Protein AF-A0A968XS21-F1 (afdb_monomer)

Solvent-accessible surface area (backbone atoms only — not comparable to full-atom values): 8295 Å² total; per-residue (Å²): 69,64,52,66,68,58,57,51,20,53,49,29,20,75,72,74,43,59,60,79,58,81,66,62,80,80,43,77,64,51,62,62,52,50,54,59,50,52,78,69,52,92,75,67,31,78,86,63,48,57,59,41,46,75,68,66,74,36,95,77,74,66,80,54,68,83,64,49,57,64,44,52,77,75,37,84,87,61,82,89,82,82,56,92,73,53,77,90,85,85,82,91,75,93,77,83,65,88,84,69,68,62,94,83,41,73,67,60,58,50,51,53,52,51,48,53,55,59,71,66,53,77,79,78,82,127

Structure (mmCIF, N/CA/C/O backbone):
data_AF-A0A968XS21-F1
#
_entry.id   AF-A0A968XS21-F1
#
loop_
_atom_site.group_PDB
_atom_site.id
_atom_site.type_symbol
_atom_site.label_atom_id
_atom_site.label_alt_id
_atom_site.label_comp_id
_atom_site.label_asym_id
_atom_site.label_entity_id
_atom_site.label_seq_id
_atom_site.pdbx_PDB_ins_code
_atom_site.Cartn_x
_atom_site.Cartn_y
_atom_site.Cartn_z
_atom_site.occupancy
_atom_site.B_iso_or_equiv
_atom_site.auth_seq_id
_atom_site.auth_comp_id
_atom_site.auth_asym_id
_atom_site.auth_atom_id
_atom_site.pdbx_PDB_model_num
ATOM 1 N N . MET A 1 1 ? 4.475 -4.781 4.205 1.00 81.69 1 MET A N 1
ATOM 2 C CA . MET A 1 1 ? 4.823 -3.642 3.330 1.00 81.69 1 MET A CA 1
ATOM 3 C C . MET A 1 1 ? 5.747 -2.681 4.064 1.00 81.69 1 MET A C 1
ATOM 5 O O . MET A 1 1 ? 5.434 -2.381 5.203 1.00 81.69 1 MET A O 1
ATOM 9 N N . ASN A 1 2 ? 6.846 -2.205 3.470 1.00 88.62 2 ASN A N 1
ATOM 10 C CA . ASN A 1 2 ? 7.689 -1.137 4.052 1.00 88.62 2 ASN A CA 1
ATOM 11 C C . ASN A 1 2 ? 7.704 0.160 3.216 1.00 88.62 2 ASN A C 1
ATOM 13 O O . ASN A 1 2 ? 8.635 0.952 3.322 1.00 88.62 2 ASN A O 1
ATOM 17 N N . ASP A 1 3 ? 6.663 0.378 2.411 1.00 91.06 3 ASP A N 1
ATOM 18 C CA . ASP A 1 3 ? 6.429 1.622 1.678 1.00 91.06 3 ASP A CA 1
ATOM 19 C C . ASP A 1 3 ? 5.516 2.563 2.499 1.00 91.06 3 ASP A C 1
ATOM 21 O O . ASP A 1 3 ? 4.348 2.227 2.742 1.00 91.06 3 ASP A O 1
ATOM 25 N N . PRO A 1 4 ? 6.006 3.742 2.937 1.00 92.56 4 PRO A N 1
ATOM 26 C CA . PRO A 1 4 ? 5.207 4.694 3.703 1.00 92.56 4 PRO A CA 1
ATOM 27 C C . PRO A 1 4 ? 3.963 5.186 2.962 1.00 92.56 4 PRO A C 1
ATOM 29 O O . PRO A 1 4 ? 2.940 5.431 3.601 1.00 92.56 4 PRO A O 1
ATOM 32 N N . ARG A 1 5 ? 4.021 5.323 1.630 1.00 93.19 5 ARG A N 1
ATOM 33 C CA . ARG A 1 5 ? 2.877 5.775 0.830 1.00 93.19 5 ARG A CA 1
ATOM 34 C C . ARG A 1 5 ? 1.739 4.767 0.908 1.00 93.19 5 ARG A C 1
ATOM 36 O O . ARG A 1 5 ? 0.592 5.177 1.061 1.00 93.19 5 ARG A O 1
ATOM 43 N N . GLU A 1 6 ? 2.066 3.479 0.870 1.00 93.94 6 GLU A N 1
ATOM 44 C CA . GLU A 1 6 ? 1.091 2.395 0.985 1.00 93.94 6 GLU A CA 1
ATOM 45 C C . GLU A 1 6 ? 0.454 2.350 2.372 1.00 93.94 6 GLU A C 1
ATOM 47 O O . GLU A 1 6 ? -0.771 2.331 2.502 1.00 93.94 6 GLU A O 1
ATOM 52 N N . VAL A 1 7 ? 1.266 2.422 3.428 1.00 95.19 7 VAL A N 1
ATOM 53 C CA . VAL A 1 7 ? 0.758 2.383 4.808 1.00 95.19 7 VAL A CA 1
ATOM 54 C C . VAL A 1 7 ? -0.111 3.609 5.119 1.00 95.19 7 VAL A C 1
ATOM 56 O O . VAL A 1 7 ? -1.221 3.473 5.647 1.00 95.19 7 VAL A O 1
ATOM 59 N N . ILE A 1 8 ? 0.345 4.809 4.750 1.00 96.69 8 ILE A N 1
ATOM 60 C CA . ILE A 1 8 ? -0.412 6.054 4.943 1.00 96.69 8 ILE A CA 1
ATOM 61 C C . ILE A 1 8 ? -1.675 6.050 4.080 1.00 96.69 8 ILE A C 1
ATOM 63 O O . ILE A 1 8 ? -2.762 6.323 4.587 1.00 96.69 8 ILE A O 1
ATOM 67 N N . GLY A 1 9 ? -1.562 5.703 2.798 1.00 96.31 9 GLY A N 1
ATOM 68 C CA . GLY A 1 9 ? -2.671 5.704 1.850 1.00 96.31 9 GLY A CA 1
ATOM 69 C C . GLY A 1 9 ? -3.784 4.730 2.235 1.00 96.31 9 GLY A C 1
ATOM 70 O O . GLY A 1 9 ? -4.958 5.105 2.238 1.00 96.31 9 GLY A O 1
ATOM 71 N N . LEU A 1 10 ? -3.446 3.504 2.643 1.00 95.38 10 LEU A N 1
ATOM 72 C CA . LEU A 1 10 ? -4.429 2.539 3.147 1.00 95.38 10 LEU A CA 1
ATOM 73 C C . LEU A 1 10 ? -5.088 3.022 4.445 1.00 95.38 10 LEU A C 1
ATOM 75 O O . LEU A 1 10 ? -6.302 2.872 4.618 1.00 95.38 10 LEU A O 1
ATOM 79 N N . THR A 1 11 ? -4.323 3.666 5.328 1.00 96.44 11 THR A N 1
ATOM 80 C CA . THR A 1 11 ? -4.872 4.253 6.557 1.00 96.44 11 THR A CA 1
ATOM 81 C C . THR A 1 11 ? -5.843 5.391 6.241 1.00 96.44 11 THR A C 1
ATOM 83 O O . THR A 1 11 ? -6.950 5.402 6.784 1.00 96.44 11 THR A O 1
ATOM 86 N N . LEU A 1 12 ? -5.503 6.281 5.301 1.00 97.56 12 LEU A N 1
ATOM 87 C CA . LEU A 1 12 ? -6.39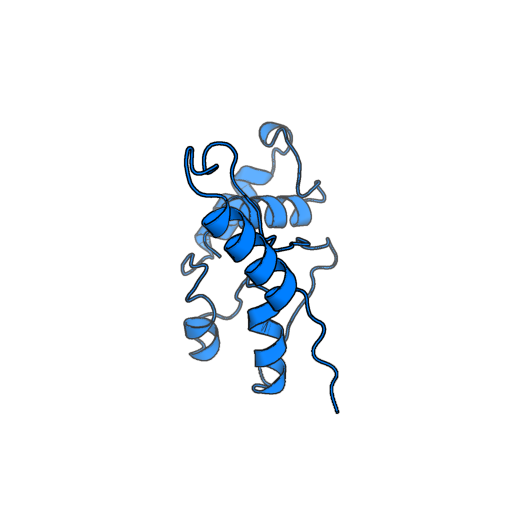2 7.334 4.794 1.00 97.56 12 LEU A CA 1
ATOM 88 C C . LEU A 1 12 ? -7.688 6.746 4.227 1.00 97.56 12 LEU A C 1
ATOM 90 O O . LEU A 1 12 ? -8.775 7.190 4.592 1.00 97.56 12 LEU A O 1
ATOM 94 N N . LYS A 1 13 ? -7.594 5.687 3.413 1.00 96.88 13 LYS A N 1
ATOM 95 C CA . LYS A 1 13 ? -8.768 4.975 2.886 1.00 96.88 13 LYS A CA 1
ATOM 96 C C . LYS A 1 13 ? -9.629 4.379 3.999 1.00 96.88 13 LYS A C 1
ATOM 98 O O . LYS A 1 13 ? -10.853 4.436 3.900 1.00 96.88 13 LYS A O 1
ATOM 103 N N . SER A 1 14 ? -9.025 3.857 5.071 1.00 95.69 14 SER A N 1
ATOM 104 C CA . SER A 1 14 ? -9.758 3.367 6.252 1.00 95.69 14 SER A CA 1
ATOM 105 C C . SER A 1 14 ? -10.516 4.472 7.001 1.00 95.69 14 SER A C 1
ATOM 107 O O . SER A 1 14 ? -11.503 4.186 7.672 1.00 95.69 14 SER A O 1
ATOM 109 N N . LEU A 1 15 ? -10.056 5.722 6.887 1.00 96.56 15 LEU A N 1
ATOM 110 C CA . LEU A 1 15 ? -10.664 6.917 7.479 1.00 96.56 15 LEU A CA 1
ATOM 111 C C . LEU A 1 15 ? -11.630 7.625 6.511 1.00 96.56 15 LEU A C 1
ATOM 113 O O . LEU A 1 15 ? -12.132 8.700 6.820 1.00 96.56 15 LEU A O 1
ATOM 117 N N . GLY A 1 16 ? -11.883 7.050 5.329 1.00 95.44 16 GLY A N 1
ATOM 118 C CA . GLY A 1 16 ? -12.742 7.642 4.300 1.00 95.44 16 GLY A CA 1
ATOM 119 C C . GLY A 1 16 ? -12.091 8.770 3.490 1.00 95.44 16 GLY A C 1
ATOM 120 O O . GLY A 1 16 ? -12.739 9.335 2.612 1.00 95.44 16 GLY A O 1
ATOM 121 N N . ALA A 1 17 ? -10.817 9.079 3.732 1.00 96.31 17 ALA A N 1
ATOM 122 C CA . ALA A 1 17 ? -10.072 10.091 2.994 1.00 96.31 17 ALA A CA 1
ATOM 123 C C . ALA A 1 17 ? -9.519 9.550 1.662 1.00 96.31 17 ALA A C 1
ATOM 125 O O . ALA A 1 17 ? -9.475 8.341 1.403 1.00 96.31 17 ALA A O 1
ATOM 126 N N . SER A 1 18 ? -9.072 10.463 0.796 1.00 95.81 18 SER A N 1
ATOM 127 C CA . SER A 1 18 ? -8.390 10.095 -0.446 1.00 95.81 18 SER A CA 1
ATOM 128 C C . SER A 1 18 ? -7.036 9.457 -0.150 1.00 95.81 18 SER A C 1
ATOM 130 O O . SER A 1 18 ? -6.284 9.944 0.693 1.00 95.81 18 SER A O 1
ATOM 132 N N . TYR A 1 19 ? -6.682 8.432 -0.922 1.00 95.75 19 TYR A N 1
ATOM 133 C CA . TYR A 1 19 ? -5.348 7.828 -0.901 1.00 95.75 19 TYR A CA 1
ATOM 134 C C . TYR A 1 19 ? -4.241 8.849 -1.214 1.00 95.75 19 TYR A C 1
ATOM 136 O O . TYR A 1 19 ? -3.133 8.757 -0.704 1.00 95.75 19 TYR A O 1
ATOM 144 N N . ASN A 1 20 ? -4.563 9.842 -2.051 1.00 96.12 20 ASN A N 1
ATOM 145 C CA . ASN A 1 20 ? -3.639 10.873 -2.526 1.00 96.12 20 ASN A CA 1
ATOM 146 C C . ASN A 1 20 ? -3.863 12.220 -1.820 1.00 96.12 20 ASN A C 1
ATOM 148 O O . ASN A 1 20 ? -3.651 13.272 -2.419 1.00 96.12 20 ASN A O 1
ATOM 152 N N . THR A 1 21 ? -4.358 12.208 -0.579 1.00 96.56 21 THR A N 1
ATOM 153 C CA . THR A 1 21 ? -4.497 13.435 0.219 1.00 96.56 21 THR A CA 1
ATOM 154 C C . THR A 1 21 ? -3.132 14.117 0.348 1.00 96.56 21 THR A C 1
ATOM 156 O O . THR A 1 21 ? -2.205 13.527 0.895 1.00 96.56 21 THR A O 1
ATOM 159 N N . ALA A 1 22 ? -3.004 15.339 -0.178 1.00 95.12 22 ALA A N 1
ATOM 160 C CA . ALA A 1 22 ? -1.736 16.072 -0.184 1.00 95.12 22 ALA A CA 1
ATOM 161 C C . ALA A 1 22 ? -1.403 16.658 1.195 1.00 95.12 22 ALA A C 1
ATOM 163 O O . ALA A 1 22 ? -0.277 16.530 1.670 1.00 95.12 22 ALA A O 1
ATOM 164 N N . ASP A 1 23 ? -2.394 17.270 1.848 1.00 96.75 23 ASP A N 1
ATOM 165 C CA . ASP A 1 23 ? -2.249 17.789 3.204 1.00 96.75 23 ASP A CA 1
ATOM 166 C C . ASP A 1 23 ? -2.685 16.740 4.230 1.00 96.75 23 ASP A C 1
ATOM 168 O O . ASP A 1 23 ? -3.859 16.610 4.577 1.00 96.75 23 ASP A O 1
ATOM 172 N N . LEU A 1 24 ? -1.712 15.978 4.722 1.00 96.44 24 LEU A N 1
ATOM 173 C CA . LEU A 1 24 ? -1.938 14.962 5.748 1.00 96.44 24 LEU A CA 1
ATOM 174 C C . LEU A 1 24 ? -2.331 15.563 7.105 1.00 96.44 24 LEU A C 1
ATOM 176 O O . LEU A 1 24 ? -2.920 14.863 7.926 1.00 96.44 24 LEU A O 1
ATOM 180 N N . SER A 1 25 ? -2.017 16.839 7.357 1.00 95.31 25 SER A N 1
ATOM 181 C CA . SER A 1 25 ? -2.350 17.497 8.624 1.00 95.31 25 SER A CA 1
ATOM 182 C C . SER A 1 25 ? -3.844 17.800 8.754 1.00 95.31 25 SER A C 1
ATOM 184 O O . SER A 1 25 ? -4.358 17.860 9.869 1.00 95.31 25 SER A O 1
ATOM 186 N N . ALA A 1 26 ? -4.559 17.876 7.626 1.00 95.00 26 ALA A N 1
ATOM 187 C CA . ALA A 1 26 ? -6.009 18.034 7.583 1.00 95.00 26 ALA A CA 1
ATOM 188 C C . ALA A 1 26 ? -6.778 16.792 8.081 1.00 95.00 26 ALA A C 1
ATOM 190 O O . ALA A 1 26 ? -7.978 16.875 8.341 1.00 95.00 26 ALA A O 1
ATOM 191 N N . VAL A 1 27 ? -6.113 15.639 8.232 1.00 97.38 27 VAL A N 1
ATOM 192 C CA . VAL A 1 27 ? -6.726 14.391 8.711 1.00 97.38 27 VAL A CA 1
ATOM 193 C C . VAL A 1 27 ? -6.289 14.127 10.153 1.00 97.38 27 VAL A C 1
ATOM 195 O O . VAL A 1 27 ? -5.329 13.400 10.403 1.00 97.38 27 VAL A O 1
ATOM 198 N N . ALA A 1 28 ? -7.013 14.710 11.113 1.00 95.88 28 ALA A N 1
ATOM 199 C CA . ALA A 1 28 ? -6.675 14.652 12.542 1.00 95.88 28 ALA A CA 1
ATOM 200 C C . ALA A 1 28 ? -6.457 13.215 13.064 1.00 95.88 28 ALA A C 1
ATOM 202 O O . ALA A 1 28 ? -5.500 12.950 13.791 1.00 95.88 28 ALA A O 1
ATOM 203 N N . GLU A 1 29 ? -7.287 12.270 12.612 1.00 97.56 29 GLU A N 1
ATOM 204 C CA . GLU A 1 29 ? -7.249 10.864 13.035 1.00 97.56 29 GLU A CA 1
ATOM 205 C C . GLU A 1 29 ? -6.120 10.039 12.392 1.00 97.56 29 GLU A C 1
ATOM 207 O O . GLU A 1 29 ? -5.913 8.882 12.756 1.00 97.56 29 GLU A O 1
ATOM 212 N N . LEU A 1 30 ? -5.359 10.593 11.441 1.00 97.94 30 LEU A N 1
ATOM 213 C CA . LEU A 1 30 ? -4.346 9.827 10.712 1.00 97.94 30 LEU A CA 1
ATOM 214 C C . LEU A 1 30 ? -3.220 9.341 11.628 1.00 97.94 30 LEU A C 1
ATOM 216 O O . LEU A 1 30 ? -2.918 8.150 11.665 1.00 97.94 30 LEU A O 1
ATOM 220 N N . LYS A 1 31 ? -2.603 10.255 12.382 1.00 97.56 31 LYS A N 1
ATOM 221 C CA . LYS A 1 31 ? -1.505 9.929 13.304 1.00 97.56 31 LYS A CA 1
ATOM 222 C C . LYS A 1 31 ? -1.906 8.912 14.381 1.00 97.56 31 LYS A C 1
ATOM 224 O O . LYS A 1 31 ? -1.186 7.923 14.511 1.00 97.56 31 LYS A O 1
ATOM 229 N N . PRO A 1 32 ? -3.013 9.088 15.134 1.00 98.00 32 PRO A N 1
ATOM 230 C CA . PRO A 1 32 ? -3.402 8.100 16.138 1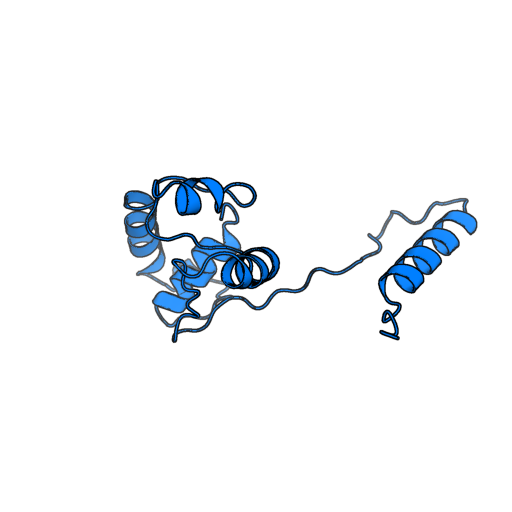.00 98.00 32 PRO A CA 1
ATOM 231 C C . PRO A 1 32 ? -3.741 6.743 15.508 1.00 98.00 32 PRO A C 1
ATOM 233 O O . PRO A 1 32 ? -3.364 5.712 16.062 1.00 98.00 32 PRO A O 1
ATOM 236 N N . LYS A 1 33 ? -4.366 6.713 14.321 1.00 97.81 33 LYS A N 1
ATOM 237 C CA . LYS A 1 33 ? -4.656 5.457 13.613 1.00 97.81 33 LYS A CA 1
ATOM 238 C C . LYS A 1 33 ? -3.381 4.734 13.166 1.00 97.81 33 LYS A C 1
ATOM 240 O O . LYS A 1 33 ? -3.308 3.517 13.304 1.00 97.81 33 LYS A O 1
ATOM 245 N N . LEU A 1 34 ? -2.378 5.469 12.682 1.00 97.50 34 LEU A N 1
ATOM 246 C CA . LEU A 1 34 ? -1.065 4.917 12.331 1.00 97.50 34 LEU A CA 1
ATOM 247 C C . LEU A 1 34 ? -0.323 4.381 13.559 1.00 97.50 34 LEU A C 1
ATOM 249 O O . LEU A 1 34 ? 0.219 3.287 13.495 1.00 97.50 34 LEU A O 1
ATOM 253 N N . ALA A 1 35 ? -0.342 5.099 14.685 1.00 97.75 35 ALA A N 1
ATOM 254 C CA . ALA A 1 35 ? 0.276 4.628 15.926 1.00 97.75 35 ALA A CA 1
ATOM 255 C C . ALA A 1 35 ? -0.397 3.348 16.455 1.00 97.75 35 ALA A C 1
ATOM 257 O O . ALA A 1 35 ? 0.277 2.414 16.881 1.00 97.75 35 ALA A O 1
ATOM 258 N N . ALA A 1 36 ? -1.729 3.275 16.379 1.00 97.81 36 ALA A N 1
ATOM 259 C CA . ALA A 1 36 ? -2.472 2.073 16.749 1.00 97.81 36 ALA A CA 1
ATOM 260 C C . ALA A 1 36 ? -2.186 0.887 15.812 1.00 97.81 36 ALA A C 1
ATOM 262 O O . ALA A 1 36 ? -2.166 -0.255 16.269 1.00 97.81 36 ALA A O 1
ATOM 263 N N . LEU A 1 37 ? -1.983 1.147 14.515 1.00 95.69 37 LEU A N 1
ATOM 264 C CA . LEU A 1 37 ? -1.574 0.134 13.540 1.00 95.69 37 LEU A CA 1
ATOM 265 C C . LEU A 1 37 ? -0.153 -0.366 13.824 1.00 95.69 37 LEU A C 1
ATOM 267 O O . LEU A 1 37 ? 0.078 -1.571 13.805 1.00 95.69 37 LEU A O 1
ATOM 271 N N . ASP A 1 38 ? 0.771 0.544 14.127 1.00 95.81 38 ASP A N 1
ATOM 272 C CA . ASP A 1 38 ? 2.163 0.216 14.430 1.00 95.81 38 ASP A CA 1
ATOM 273 C C . ASP A 1 38 ? 2.288 -0.685 15.662 1.00 95.81 38 ASP A C 1
ATOM 275 O O . ASP A 1 38 ? 2.966 -1.706 15.611 1.00 95.81 38 ASP A O 1
ATOM 279 N N . GLY A 1 39 ? 1.516 -0.405 16.719 1.00 96.94 39 GLY A N 1
ATOM 280 C CA . GLY A 1 39 ? 1.460 -1.260 17.909 1.00 96.94 39 GLY A CA 1
ATOM 281 C C . GLY A 1 39 ? 0.934 -2.685 17.663 1.00 96.94 39 GLY A C 1
ATOM 282 O O . GLY A 1 39 ? 1.082 -3.541 18.531 1.00 96.94 39 GLY A O 1
ATOM 283 N N . GLN A 1 40 ? 0.324 -2.952 16.503 1.00 95.81 40 GLN A N 1
ATOM 284 C CA . GLN A 1 40 ? -0.154 -4.280 16.089 1.00 95.81 40 GLN A CA 1
ATOM 285 C C . GLN A 1 40 ? 0.751 -4.937 15.036 1.00 95.81 40 GLN A C 1
ATOM 287 O O . GLN A 1 40 ? 0.597 -6.124 14.742 1.00 95.81 40 GLN A O 1
ATOM 292 N N . ALA A 1 41 ? 1.674 -4.188 14.430 1.00 95.06 41 ALA A N 1
ATOM 293 C CA . ALA A 1 41 ? 2.511 -4.683 13.351 1.00 95.06 41 ALA A CA 1
ATOM 294 C C . ALA A 1 41 ? 3.681 -5.508 13.908 1.00 95.06 41 ALA A C 1
ATOM 296 O O . ALA A 1 41 ? 4.506 -5.010 14.667 1.00 95.06 41 ALA A O 1
ATOM 297 N N . LYS A 1 42 ? 3.805 -6.774 13.481 1.00 94.25 42 LYS A N 1
ATOM 298 C CA . LYS A 1 42 ? 4.965 -7.611 13.843 1.00 94.25 42 LYS A CA 1
ATOM 299 C C . LYS A 1 42 ? 6.257 -7.102 13.193 1.00 94.25 42 LYS A C 1
ATOM 301 O O . LYS A 1 42 ? 7.308 -7.123 13.821 1.00 94.25 42 LYS A O 1
ATOM 306 N N . PHE A 1 43 ? 6.189 -6.679 11.928 1.00 92.81 43 PHE A N 1
ATOM 307 C CA . PHE A 1 43 ? 7.307 -6.101 11.175 1.00 92.81 43 PHE A CA 1
ATOM 308 C C . PHE A 1 43 ? 6.817 -5.457 9.868 1.00 92.81 43 PHE A C 1
ATOM 310 O O . PHE A 1 43 ? 5.695 -5.694 9.413 1.00 92.81 43 PHE A O 1
ATOM 317 N N . TYR A 1 44 ? 7.708 -4.710 9.213 1.00 93.44 44 TYR A N 1
ATOM 318 C CA . TYR A 1 44 ? 7.481 -4.112 7.900 1.00 93.44 44 TYR A CA 1
ATOM 319 C C . TYR A 1 44 ? 8.502 -4.639 6.888 1.00 93.44 44 TYR A C 1
ATOM 321 O O . TYR A 1 44 ? 9.705 -4.441 7.032 1.00 93.44 44 TYR A O 1
ATOM 329 N N . SER A 1 45 ? 8.024 -5.289 5.827 1.00 91.50 45 SER A N 1
ATOM 330 C CA . SER A 1 45 ? 8.848 -5.715 4.686 1.00 91.50 45 SER A CA 1
ATOM 331 C C . SER A 1 45 ? 8.037 -5.682 3.397 1.00 91.50 45 SER A C 1
ATOM 333 O O . SER A 1 45 ? 6.841 -5.983 3.428 1.00 91.50 45 SER A O 1
ATOM 335 N N . SER A 1 46 ? 8.668 -5.331 2.278 1.00 88.69 46 SER A N 1
ATOM 336 C CA . SER A 1 46 ? 8.064 -5.433 0.937 1.00 88.69 46 SER A CA 1
ATOM 337 C C . SER A 1 46 ? 8.477 -6.696 0.182 1.00 88.69 46 SER A C 1
ATOM 339 O O . SER A 1 46 ? 7.864 -7.001 -0.829 1.00 88.69 46 SER A O 1
ATOM 341 N N . ASN A 1 47 ? 9.442 -7.464 0.704 1.00 88.75 47 ASN A N 1
ATOM 342 C CA . ASN A 1 47 ? 9.964 -8.665 0.035 1.00 88.75 47 ASN A CA 1
ATOM 343 C C . ASN A 1 47 ? 9.671 -9.959 0.812 1.00 88.75 47 ASN A C 1
ATOM 345 O O . ASN A 1 47 ? 9.561 -11.023 0.216 1.00 88.75 47 ASN A O 1
ATOM 349 N N . HIS A 1 48 ? 9.536 -9.875 2.140 1.00 89.88 48 HIS A N 1
ATOM 350 C CA . HIS A 1 48 ? 9.451 -11.042 3.034 1.00 89.88 48 HIS A CA 1
ATOM 351 C C . HIS A 1 48 ? 8.150 -11.080 3.844 1.00 89.88 48 HIS A C 1
ATOM 353 O O . HIS A 1 48 ? 8.087 -11.671 4.913 1.00 89.88 48 HIS A O 1
ATOM 359 N N . TYR A 1 49 ? 7.096 -10.409 3.376 1.00 89.56 49 TYR A N 1
ATOM 360 C CA . TYR A 1 49 ? 5.830 -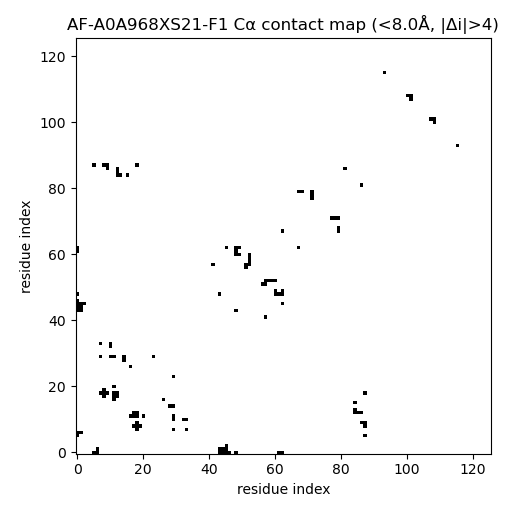10.343 4.112 1.00 89.56 49 TYR A CA 1
ATOM 361 C C . TYR A 1 49 ? 5.001 -11.638 4.027 1.00 89.56 49 TYR A C 1
ATOM 363 O O . TYR A 1 49 ? 4.110 -11.833 4.848 1.00 89.56 49 TYR A O 1
ATOM 371 N N . LEU A 1 50 ? 5.286 -12.509 3.050 1.00 90.88 50 LEU A N 1
ATOM 372 C CA . LEU A 1 50 ? 4.580 -13.778 2.844 1.00 90.88 50 LEU A CA 1
ATOM 373 C C . LEU A 1 50 ? 5.077 -14.912 3.737 1.00 90.88 50 LEU A C 1
ATOM 375 O O . LEU A 1 50 ? 4.275 -15.710 4.204 1.00 90.88 50 LEU A O 1
ATOM 379 N N . GLU A 1 51 ? 6.383 -14.992 3.971 1.00 91.44 51 GLU A N 1
ATOM 380 C CA . GLU A 1 51 ? 7.001 -16.069 4.748 1.00 91.44 51 GLU A CA 1
ATOM 381 C C . GLU A 1 51 ? 6.379 -16.240 6.148 1.00 91.44 51 GLU A C 1
ATOM 383 O O . GLU A 1 51 ? 5.911 -17.336 6.446 1.00 91.44 51 GLU A O 1
ATOM 388 N N . PRO A 1 52 ? 6.240 -15.193 6.981 1.00 91.50 52 PRO A N 1
ATOM 389 C CA . PRO A 1 52 ? 5.610 -15.347 8.290 1.00 91.50 52 PRO A CA 1
ATOM 390 C C . PRO A 1 52 ? 4.098 -15.569 8.219 1.00 91.50 52 PRO A C 1
ATOM 392 O O . PRO A 1 52 ? 3.542 -16.123 9.156 1.00 91.50 52 PRO A O 1
ATOM 395 N N . LEU A 1 53 ? 3.426 -15.194 7.124 1.00 90.88 53 LEU A N 1
ATOM 396 C CA . LEU A 1 53 ? 2.021 -15.560 6.930 1.00 90.88 53 LEU A CA 1
ATOM 397 C C . LEU A 1 53 ? 1.887 -17.071 6.684 1.00 90.88 53 LEU A C 1
ATOM 399 O O . LEU A 1 53 ? 1.005 -17.712 7.242 1.00 90.88 53 LEU A O 1
ATOM 403 N N . LEU A 1 54 ? 2.782 -17.640 5.870 1.00 89.94 54 LEU A N 1
ATOM 404 C CA . LEU A 1 54 ? 2.802 -19.069 5.542 1.00 89.94 54 LEU A CA 1
ATOM 405 C C . LEU A 1 54 ? 3.252 -19.946 6.711 1.00 89.94 54 LE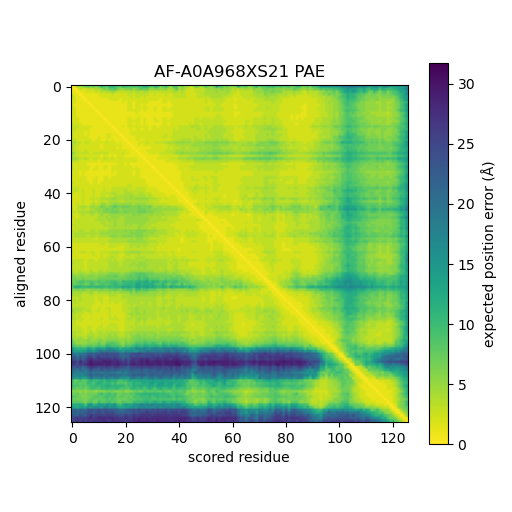U A C 1
ATOM 407 O O . LEU A 1 54 ? 2.811 -21.084 6.826 1.00 89.94 54 LEU A O 1
ATOM 411 N N . LEU A 1 55 ? 4.122 -19.422 7.573 1.00 92.12 55 LEU A N 1
ATOM 412 C CA . LEU A 1 55 ? 4.552 -20.087 8.804 1.00 92.12 55 LEU A CA 1
ATOM 413 C C . LEU A 1 55 ? 3.555 -19.908 9.963 1.00 92.12 55 LEU A C 1
ATOM 415 O O . LEU A 1 55 ? 3.867 -20.304 11.080 1.00 92.12 55 LEU A O 1
ATOM 419 N N . GLU A 1 56 ? 2.386 -19.300 9.715 1.00 90.94 56 GLU A N 1
ATOM 420 C CA . GLU A 1 56 ? 1.351 -18.991 10.723 1.00 90.94 56 GLU A CA 1
ATOM 421 C C . GLU A 1 56 ? 1.838 -18.070 11.862 1.00 90.94 56 GLU A C 1
ATOM 423 O O . GLU A 1 56 ? 1.224 -17.926 12.918 1.00 90.94 56 GLU A O 1
ATOM 428 N N . ASP A 1 57 ? 2.939 -17.375 11.603 1.00 93.56 57 ASP A N 1
ATOM 429 C CA . ASP A 1 57 ? 3.638 -16.458 12.489 1.00 93.56 57 ASP A CA 1
ATOM 430 C C . ASP A 1 57 ? 2.967 -15.070 12.536 1.00 93.56 57 ASP A C 1
ATOM 432 O O . ASP A 1 57 ? 3.240 -14.260 13.432 1.00 93.56 57 ASP A O 1
ATOM 436 N N . THR A 1 58 ? 2.116 -14.779 11.547 1.00 94.12 58 THR A N 1
ATOM 437 C CA . THR A 1 58 ? 1.182 -13.650 11.486 1.00 94.12 58 THR A CA 1
ATOM 438 C C . THR A 1 58 ? -0.174 -14.110 10.952 1.00 94.12 58 THR A C 1
ATOM 440 O O . THR A 1 58 ? -0.265 -15.048 10.168 1.00 94.12 58 THR A O 1
ATOM 443 N N . TRP A 1 59 ? -1.252 -13.423 11.342 1.00 93.56 59 TRP A N 1
ATOM 444 C CA . TRP A 1 59 ? -2.607 -13.741 10.858 1.00 93.56 59 TRP A CA 1
ATOM 445 C C . TRP A 1 59 ? -2.983 -13.017 9.564 1.00 93.56 59 TRP A C 1
ATOM 447 O O . TRP A 1 59 ? -3.855 -13.464 8.825 1.00 93.56 59 TRP A O 1
ATOM 457 N N . VAL A 1 60 ? -2.375 -11.856 9.313 1.00 94.12 60 VAL A N 1
ATOM 458 C CA . VAL A 1 60 ? -2.699 -10.982 8.182 1.00 94.12 60 VAL A CA 1
ATOM 459 C C . VAL A 1 60 ? -1.409 -10.393 7.628 1.00 94.12 60 VAL A C 1
ATOM 461 O O . VAL A 1 60 ? -0.521 -9.999 8.385 1.00 94.12 60 VAL A O 1
ATOM 464 N N . ALA A 1 61 ? -1.330 -10.282 6.302 1.00 94.06 61 ALA A N 1
ATOM 465 C CA . ALA A 1 61 ? -0.296 -9.521 5.617 1.00 94.06 61 ALA A CA 1
ATOM 466 C C . ALA A 1 61 ? -0.921 -8.589 4.572 1.00 94.06 61 ALA A C 1
ATOM 468 O O . ALA A 1 61 ? -1.881 -8.944 3.889 1.00 94.06 61 ALA A O 1
ATOM 469 N N . VAL A 1 62 ? -0.344 -7.396 4.430 1.00 94.19 62 VAL A N 1
ATOM 470 C CA . VAL A 1 62 ? -0.630 -6.479 3.319 1.00 94.19 62 VAL A CA 1
ATOM 471 C C . VAL A 1 62 ? 0.470 -6.645 2.278 1.00 94.19 62 VAL A C 1
ATOM 473 O O . VAL A 1 62 ? 1.652 -6.472 2.600 1.00 94.19 62 VAL A O 1
ATOM 476 N N . GLY A 1 63 ? 0.072 -6.965 1.048 1.00 92.50 63 GLY A N 1
ATOM 477 C CA . GLY A 1 63 ? 0.978 -7.341 -0.031 1.00 92.50 63 GLY A CA 1
ATOM 478 C C . GLY A 1 63 ? 0.441 -7.031 -1.422 1.00 92.50 63 GLY A C 1
ATOM 479 O O . GLY A 1 63 ? -0.685 -6.557 -1.588 1.00 92.50 63 GLY A O 1
ATOM 480 N N . TRP A 1 64 ? 1.264 -7.321 -2.425 1.00 92.6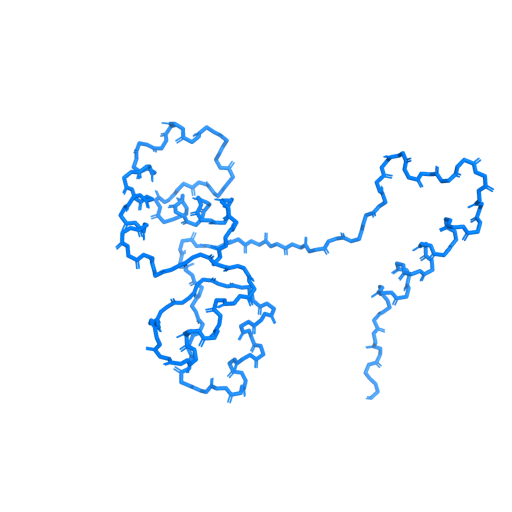9 64 TRP A N 1
ATOM 481 C CA . TRP A 1 64 ? 0.970 -7.034 -3.822 1.00 92.69 64 TRP A CA 1
ATOM 482 C C . TRP A 1 64 ? 0.127 -8.135 -4.456 1.00 92.69 64 TRP A C 1
ATOM 484 O O . TRP A 1 64 ? 0.362 -9.327 -4.271 1.00 92.69 64 TRP A O 1
ATOM 494 N N . SER A 1 65 ? -0.837 -7.737 -5.282 1.00 92.44 65 SER A N 1
ATOM 495 C CA . SER A 1 65 ? -1.703 -8.673 -6.007 1.00 92.44 65 SER A CA 1
ATOM 496 C C . SER A 1 65 ? -0.921 -9.629 -6.918 1.00 92.44 65 SER A C 1
ATOM 498 O O . SER A 1 65 ? -1.338 -10.774 -7.076 1.00 92.44 65 SER A O 1
ATOM 500 N N . GLY A 1 66 ? 0.218 -9.189 -7.468 1.00 91.19 66 GLY A N 1
ATOM 501 C CA . GLY A 1 66 ? 1.116 -10.019 -8.279 1.00 91.19 66 GLY A CA 1
ATOM 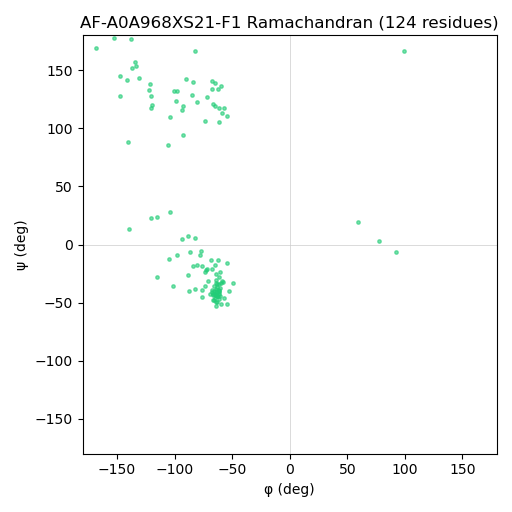502 C C . GLY A 1 66 ? 1.706 -11.213 -7.524 1.00 91.19 66 GLY A C 1
ATOM 503 O O . GLY A 1 66 ? 1.835 -12.285 -8.111 1.00 91.19 66 GLY A O 1
ATOM 504 N N . ASP A 1 67 ? 1.970 -11.058 -6.225 1.00 90.50 67 ASP A N 1
ATOM 505 C CA . ASP A 1 67 ? 2.511 -12.124 -5.376 1.00 90.50 67 ASP A CA 1
ATOM 506 C C . ASP A 1 67 ? 1.385 -12.982 -4.777 1.00 90.50 67 ASP A C 1
ATOM 508 O O . ASP A 1 67 ? 1.482 -14.209 -4.713 1.00 90.50 67 ASP A O 1
ATOM 512 N N . LEU A 1 68 ? 0.286 -12.340 -4.360 1.00 90.69 68 LEU A N 1
ATOM 513 C CA . LEU A 1 68 ? -0.804 -12.996 -3.633 1.00 90.69 68 LEU A CA 1
ATOM 514 C C . LEU A 1 68 ? -1.717 -13.843 -4.531 1.00 90.69 68 LEU A C 1
ATOM 516 O O . LEU A 1 68 ? -2.139 -14.923 -4.124 1.00 90.69 68 LEU A O 1
ATOM 520 N N . LEU A 1 69 ? -2.039 -13.395 -5.751 1.00 91.19 69 LEU A N 1
ATOM 521 C CA . LEU A 1 69 ? -2.972 -14.125 -6.622 1.00 91.19 69 LEU A CA 1
ATOM 522 C C . LEU A 1 69 ? -2.460 -15.519 -7.034 1.00 91.19 69 LEU A C 1
ATOM 524 O O . LEU A 1 69 ? -3.243 -16.469 -6.959 1.00 91.19 69 LEU A O 1
ATOM 528 N N . PRO A 1 70 ? -1.182 -15.702 -7.432 1.00 90.44 70 PRO A N 1
ATOM 529 C CA . PRO A 1 70 ? -0.640 -17.036 -7.690 1.00 90.44 70 PRO A CA 1
ATOM 530 C C . PRO A 1 70 ? -0.606 -17.923 -6.441 1.00 90.44 70 PRO A C 1
ATOM 532 O O . PRO A 1 70 ? -0.735 -19.141 -6.554 1.00 90.44 70 PRO A O 1
ATOM 535 N N . LEU A 1 71 ? -0.440 -17.331 -5.254 1.00 87.75 71 LEU A N 1
ATOM 536 C CA . LEU A 1 71 ? -0.391 -18.070 -3.995 1.00 87.75 71 LEU A CA 1
ATOM 537 C C . LEU A 1 71 ? -1.742 -18.719 -3.662 1.00 87.75 71 LEU A C 1
ATOM 539 O O . LEU A 1 71 ? -1.772 -19.900 -3.330 1.00 87.75 71 LEU A O 1
ATOM 543 N N . LEU A 1 72 ? -2.857 -18.008 -3.868 1.00 85.69 72 LEU A N 1
ATOM 544 C CA . LEU A 1 72 ? -4.216 -18.549 -3.670 1.00 85.69 72 LEU A CA 1
ATOM 545 C C . LEU A 1 72 ? -4.536 -19.751 -4.570 1.00 85.69 72 LEU A C 1
ATOM 547 O O . LEU A 1 72 ? -5.422 -20.545 -4.265 1.00 85.69 72 LEU A O 1
ATOM 551 N N . GLN A 1 73 ? -3.852 -19.885 -5.710 1.00 86.19 73 GLN A N 1
ATOM 552 C CA . GLN A 1 73 ? -4.020 -21.055 -6.577 1.00 86.19 73 GLN A CA 1
ATOM 553 C C . GLN A 1 73 ? -3.363 -22.309 -5.987 1.00 86.19 73 GLN A C 1
ATOM 555 O O . GLN A 1 73 ? -3.732 -23.423 -6.360 1.00 86.19 73 GLN A O 1
ATOM 560 N N . ARG A 1 74 ? -2.376 -22.130 -5.104 1.00 85.56 74 AR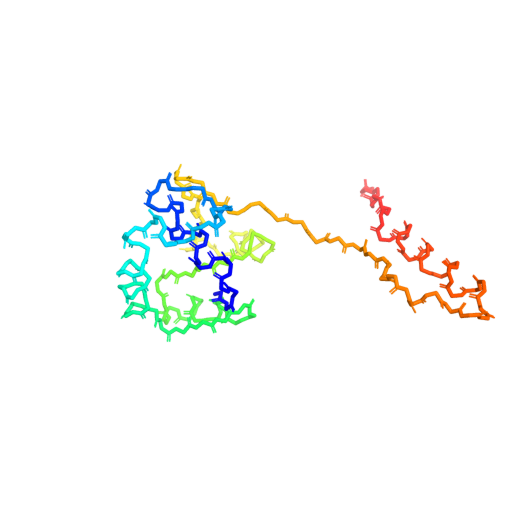G A N 1
ATOM 561 C CA . ARG A 1 74 ? -1.560 -23.201 -4.520 1.00 85.56 74 ARG A CA 1
ATOM 562 C C . ARG A 1 74 ? -1.993 -23.554 -3.105 1.00 85.56 74 ARG A C 1
ATOM 564 O O . ARG A 1 74 ? -1.964 -24.728 -2.756 1.00 85.56 74 ARG A O 1
ATOM 571 N N . ASP A 1 75 ? -2.414 -22.562 -2.331 1.00 85.12 75 ASP A N 1
ATOM 572 C CA . ASP A 1 75 ? -2.819 -22.721 -0.941 1.00 85.12 75 ASP A CA 1
ATOM 573 C C . ASP A 1 75 ? -4.273 -22.273 -0.748 1.00 85.12 75 ASP A C 1
ATOM 575 O O . ASP A 1 75 ? -4.619 -21.113 -0.974 1.00 85.12 75 ASP A O 1
ATOM 579 N N . ARG A 1 76 ? -5.135 -23.212 -0.337 1.00 80.50 76 ARG A N 1
ATOM 580 C CA . ARG A 1 76 ? -6.572 -22.970 -0.122 1.00 80.50 76 ARG A CA 1
ATOM 581 C C . ARG A 1 76 ? -6.904 -22.444 1.274 1.00 80.50 76 ARG A C 1
ATOM 583 O O . ARG A 1 76 ? -8.066 -22.137 1.526 1.00 80.50 76 ARG A O 1
ATOM 590 N N . HIS A 1 77 ? -5.929 -22.387 2.178 1.00 87.62 77 HIS A N 1
ATOM 591 C CA . HIS A 1 77 ? -6.130 -21.924 3.550 1.00 87.62 77 HIS A CA 1
ATOM 592 C C . HIS A 1 77 ? -6.047 -20.397 3.635 1.00 87.62 77 HIS A C 1
ATOM 594 O O . HIS A 1 77 ? -6.559 -19.792 4.576 1.00 87.62 77 HIS A O 1
ATOM 600 N N . LEU A 1 78 ? -5.450 -19.764 2.624 1.00 89.69 78 LEU A N 1
ATOM 601 C CA . LEU A 1 78 ? -5.338 -18.319 2.523 1.00 89.69 78 LEU A CA 1
ATOM 602 C C . LEU A 1 78 ? -6.532 -17.717 1.782 1.00 89.69 78 LEU A C 1
ATOM 604 O O . LEU A 1 78 ? -7.019 -18.246 0.782 1.00 89.69 78 LEU A O 1
ATOM 608 N N . ALA A 1 79 ? -6.963 -16.550 2.251 1.00 91.06 79 ALA A N 1
ATOM 609 C CA . ALA A 1 79 ? -7.982 -15.742 1.603 1.00 91.06 79 ALA A CA 1
ATOM 610 C C . ALA A 1 79 ? -7.425 -14.355 1.274 1.00 91.06 79 ALA A C 1
ATOM 612 O O . ALA A 1 79 ? -6.749 -13.727 2.088 1.00 91.06 79 ALA A O 1
ATOM 613 N N . LEU A 1 80 ? -7.751 -13.856 0.082 1.00 92.31 80 LEU A N 1
ATOM 614 C CA . LEU A 1 80 ? -7.456 -12.486 -0.326 1.00 92.31 80 LEU A CA 1
ATOM 615 C C . LEU A 1 80 ? -8.693 -11.615 -0.125 1.00 92.31 80 LEU A C 1
ATOM 617 O O . LEU A 1 80 ? -9.787 -11.961 -0.571 1.00 92.31 80 LEU A O 1
ATOM 621 N N . VAL A 1 81 ? -8.502 -10.456 0.498 1.00 92.88 81 VAL A N 1
ATOM 622 C CA . VAL A 1 81 ? -9.570 -9.487 0.738 1.00 92.88 81 VAL A CA 1
ATOM 623 C C . VAL A 1 81 ? -9.227 -8.167 0.066 1.00 92.88 81 VAL A C 1
ATOM 625 O O . VAL A 1 81 ? -8.172 -7.585 0.311 1.00 92.88 81 VAL A O 1
ATOM 628 N N . TYR A 1 82 ? -10.161 -7.659 -0.735 1.00 92.25 82 TYR A N 1
ATOM 629 C CA . TYR A 1 82 ? -10.154 -6.270 -1.178 1.00 92.25 82 TYR A CA 1
ATOM 630 C C . TYR A 1 82 ? -10.992 -5.437 -0.198 1.00 92.25 82 TYR A C 1
ATOM 632 O O . TYR A 1 82 ? -12.188 -5.708 -0.046 1.00 92.25 82 TYR A O 1
ATOM 640 N N . PRO A 1 83 ? -10.412 -4.435 0.486 1.00 92.69 83 PRO A N 1
ATOM 641 C CA . PRO A 1 83 ? -11.166 -3.594 1.408 1.00 92.69 83 PRO A CA 1
ATOM 642 C C . PRO A 1 83 ? -12.309 -2.861 0.700 1.00 92.69 83 PRO A C 1
ATOM 644 O O . PRO A 1 83 ? -12.114 -2.277 -0.366 1.00 92.69 83 PRO A O 1
ATOM 647 N N . LYS A 1 84 ? -13.495 -2.816 1.323 1.00 92.44 84 LYS A N 1
ATOM 648 C CA . LYS A 1 84 ? -14.664 -2.089 0.780 1.00 92.44 84 LYS A CA 1
ATOM 649 C C . LYS A 1 84 ? -14.419 -0.587 0.620 1.00 92.44 84 LYS A C 1
ATOM 651 O O . LYS A 1 84 ? -15.021 0.039 -0.244 1.00 92.44 84 LYS A O 1
ATOM 656 N N . SER A 1 85 ? -13.535 -0.010 1.433 1.00 92.19 85 SER A N 1
ATOM 657 C CA . SER A 1 85 ? -13.099 1.383 1.302 1.00 92.19 85 SER A CA 1
ATOM 658 C C . SER A 1 85 ? -12.331 1.642 -0.001 1.00 92.19 85 SER A C 1
ATOM 660 O O . SER A 1 85 ? -12.219 2.795 -0.415 1.00 92.19 85 SER A O 1
ATOM 662 N N . GLY A 1 86 ? -11.828 0.597 -0.662 1.00 92.12 86 GLY A N 1
ATOM 663 C CA . GLY A 1 86 ? -10.914 0.653 -1.798 1.00 92.12 86 GLY A CA 1
ATOM 664 C C . GLY A 1 86 ? -9.459 0.417 -1.385 1.00 92.12 86 GLY A C 1
ATOM 665 O O . GLY A 1 86 ? -9.114 0.463 -0.206 1.00 92.12 86 GLY A O 1
ATOM 666 N N . THR A 1 87 ? -8.601 0.179 -2.375 1.00 92.88 87 THR A N 1
ATOM 667 C CA . THR A 1 87 ? -7.161 -0.083 -2.211 1.00 92.88 87 THR A CA 1
ATOM 668 C C . THR A 1 87 ? -6.352 0.660 -3.282 1.00 92.88 87 THR A C 1
ATOM 670 O O . THR A 1 87 ? -6.937 1.321 -4.145 1.00 92.88 87 THR A O 1
ATOM 673 N N . ALA A 1 88 ? -5.025 0.574 -3.226 1.00 92.69 88 ALA A N 1
ATOM 674 C CA . ALA A 1 88 ? -4.138 1.133 -4.236 1.00 92.69 88 ALA A CA 1
ATOM 675 C C . ALA A 1 88 ? -4.272 0.390 -5.576 1.00 92.69 88 ALA A C 1
ATOM 677 O O . ALA A 1 88 ? -4.255 -0.842 -5.633 1.00 92.69 88 ALA A O 1
ATOM 678 N N . LEU A 1 89 ? -4.366 1.155 -6.665 1.00 93.44 89 LEU A N 1
ATOM 679 C CA . LEU A 1 89 ? -4.071 0.671 -8.010 1.00 93.44 89 LEU A CA 1
ATOM 680 C C . LEU A 1 89 ? -2.676 1.158 -8.383 1.00 93.44 89 LEU A C 1
ATOM 682 O O . LEU A 1 89 ? -2.365 2.338 -8.216 1.00 93.44 89 LEU A O 1
ATOM 686 N N . TRP A 1 90 ? -1.858 0.248 -8.892 1.00 92.50 90 TRP A N 1
ATOM 687 C CA . TRP A 1 90 ? -0.456 0.491 -9.198 1.00 92.50 90 TRP A CA 1
ATOM 688 C C . TRP A 1 90 ? -0.114 -0.066 -10.577 1.00 92.50 90 TRP A C 1
ATOM 690 O O . TRP A 1 90 ? -0.807 -0.937 -11.110 1.00 92.50 90 TRP A O 1
ATOM 700 N N . ALA A 1 91 ? 0.942 0.484 -11.164 1.00 93.06 91 ALA A N 1
ATOM 701 C CA 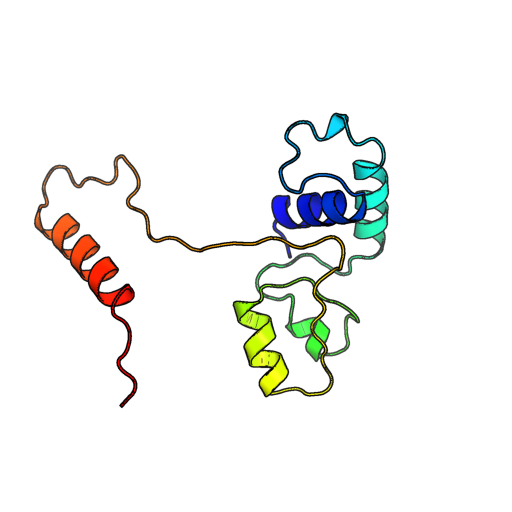. ALA A 1 91 ? 1.498 0.027 -12.422 1.00 93.06 91 ALA A CA 1
ATOM 702 C C . ALA A 1 91 ? 3.009 0.242 -12.397 1.00 93.06 91 ALA A C 1
ATOM 704 O O . ALA A 1 91 ? 3.467 1.360 -12.152 1.00 93.06 91 ALA A O 1
ATOM 705 N N . ASP A 1 92 ? 3.755 -0.815 -12.700 1.00 90.94 92 ASP A N 1
ATOM 706 C CA . ASP A 1 92 ? 5.187 -0.719 -12.949 1.00 90.94 92 ASP A CA 1
ATOM 707 C C . ASP A 1 92 ? 5.414 -0.350 -14.412 1.00 90.94 92 ASP A C 1
ATOM 709 O O . ASP A 1 92 ? 4.865 -0.970 -15.328 1.00 90.94 92 ASP A O 1
ATOM 713 N N . LEU A 1 93 ? 6.212 0.691 -14.634 1.00 90.12 93 LEU A N 1
ATOM 714 C CA . LEU A 1 93 ? 6.443 1.260 -15.955 1.00 90.12 93 LEU A CA 1
ATOM 715 C C . LEU A 1 93 ? 7.934 1.240 -16.282 1.00 90.12 93 LEU A C 1
ATOM 717 O O . LEU A 1 93 ? 8.764 1.701 -15.497 1.00 90.12 93 LEU A O 1
ATOM 721 N N . TRP A 1 94 ? 8.269 0.777 -17.486 1.00 87.25 94 TRP A N 1
ATOM 722 C CA . TRP A 1 94 ? 9.588 1.016 -18.066 1.00 87.25 94 TRP A CA 1
ATOM 723 C C . TRP A 1 94 ? 9.701 2.487 -18.470 1.00 87.25 94 TRP A C 1
ATOM 725 O O . TRP A 1 94 ? 8.854 2.998 -19.203 1.00 87.25 94 TRP A O 1
ATOM 735 N N . VAL A 1 95 ? 10.752 3.167 -18.012 1.00 85.44 95 VAL A N 1
ATOM 736 C CA . VAL A 1 95 ? 11.003 4.583 -18.316 1.00 85.44 95 VAL A CA 1
ATOM 737 C C . VAL A 1 95 ? 12.453 4.807 -18.730 1.00 85.44 95 VAL A C 1
ATOM 739 O O . VAL A 1 95 ? 13.350 4.084 -18.298 1.00 85.44 95 VAL A O 1
ATOM 742 N N . GLN A 1 96 ? 12.694 5.847 -19.531 1.00 83.25 96 GLN A N 1
ATOM 743 C CA . GLN A 1 96 ? 14.035 6.352 -19.822 1.00 83.25 96 GLN A CA 1
ATOM 744 C C . GLN A 1 96 ? 14.280 7.644 -19.020 1.00 83.25 96 GLN A C 1
ATOM 746 O O . GLN A 1 96 ? 13.679 8.674 -19.340 1.00 83.25 96 GLN A O 1
ATOM 751 N N . PRO A 1 97 ? 15.152 7.643 -17.994 1.00 84.56 97 PRO A N 1
ATOM 752 C CA . PRO A 1 97 ? 15.428 8.846 -17.215 1.00 84.56 97 PRO A CA 1
ATOM 753 C C . PRO A 1 97 ? 16.106 9.936 -18.054 1.00 84.56 97 PRO A C 1
ATOM 755 O O . PRO A 1 97 ? 17.033 9.671 -18.828 1.00 84.56 97 PRO A O 1
ATOM 758 N N . ARG A 1 98 ? 15.695 11.194 -17.869 1.00 79.50 98 ARG A N 1
ATOM 759 C CA . ARG A 1 98 ? 16.347 12.344 -18.512 1.00 79.50 98 ARG A CA 1
ATOM 760 C C . ARG A 1 98 ? 17.802 12.449 -18.032 1.00 79.50 98 ARG A C 1
ATOM 762 O O . ARG A 1 98 ? 18.064 12.336 -16.843 1.00 79.50 98 ARG A O 1
ATOM 769 N N . GLY A 1 99 ? 18.742 12.657 -18.954 1.00 74.25 99 GLY A N 1
ATOM 770 C CA . GLY A 1 99 ? 20.181 12.724 -18.645 1.00 74.25 99 GLY A CA 1
ATOM 771 C C . GLY A 1 99 ? 20.928 11.391 -18.755 1.00 74.25 99 GLY A C 1
ATOM 772 O O . GLY A 1 99 ? 22.150 11.383 -18.730 1.00 74.25 99 GLY A O 1
ATOM 773 N N . THR A 1 100 ? 20.223 10.276 -18.976 1.00 68.88 100 THR A N 1
ATOM 774 C CA . THR A 1 100 ? 20.842 8.991 -19.362 1.00 68.88 100 THR A CA 1
ATOM 775 C C . THR A 1 100 ? 21.002 8.840 -20.875 1.00 68.88 100 THR A C 1
ATOM 777 O O . THR A 1 100 ? 21.375 7.770 -21.352 1.00 68.88 100 THR A O 1
ATOM 780 N N . GLN A 1 101 ? 20.728 9.904 -21.645 1.00 61.53 101 GLN A N 1
ATOM 781 C CA . GLN A 1 101 ? 21.079 9.954 -23.062 1.00 61.53 101 GLN A CA 1
ATOM 782 C C . GLN A 1 101 ? 22.596 9.772 -23.166 1.00 61.53 101 GLN A C 1
ATOM 784 O O . GLN A 1 101 ? 23.338 10.631 -22.687 1.00 61.53 101 GLN A O 1
ATOM 789 N N . PRO A 1 102 ? 23.080 8.661 -23.744 1.00 57.91 102 PRO A N 1
ATOM 790 C CA . PRO A 1 102 ? 24.501 8.518 -23.969 1.00 57.91 102 PRO A CA 1
ATOM 791 C C . PRO A 1 102 ? 24.887 9.598 -24.973 1.00 57.91 102 PRO A C 1
ATOM 793 O O . PRO A 1 102 ? 24.372 9.593 -26.089 1.00 57.91 102 PRO A O 1
ATOM 796 N N . ALA A 1 103 ? 25.786 10.501 -24.583 1.00 57.75 103 ALA A N 1
ATOM 797 C CA . ALA A 1 103 ? 26.271 11.580 -25.442 1.00 57.75 103 ALA A CA 1
ATOM 798 C C . ALA A 1 103 ? 26.842 11.078 -26.788 1.00 57.75 103 ALA A C 1
ATOM 800 O O . ALA A 1 103 ? 26.976 11.865 -27.716 1.00 57.75 103 ALA A O 1
ATOM 801 N N . GLU A 1 104 ? 27.138 9.774 -26.917 1.00 53.25 104 GLU A N 1
ATOM 802 C CA . GLU A 1 104 ? 27.873 9.215 -28.058 1.00 53.25 104 GLU A CA 1
ATOM 803 C C . GLU A 1 104 ? 27.372 7.857 -28.605 1.00 53.25 104 GLU A C 1
ATOM 805 O O . GLU A 1 104 ? 28.083 7.235 -29.387 1.00 53.25 104 GLU A O 1
ATOM 810 N N . ALA A 1 105 ? 26.185 7.329 -28.260 1.00 57.47 105 ALA A N 1
ATOM 811 C CA . ALA A 1 105 ? 25.846 5.957 -28.699 1.00 57.47 105 ALA A CA 1
ATOM 812 C C . ALA A 1 105 ? 24.389 5.733 -29.152 1.00 57.47 105 ALA A C 1
ATOM 814 O O . ALA A 1 105 ? 23.582 5.227 -28.366 1.00 57.47 105 ALA A O 1
ATOM 815 N N . PRO A 1 106 ? 24.073 5.960 -30.445 1.00 61.38 106 PRO A N 1
ATOM 816 C CA . PRO A 1 106 ? 22.807 5.558 -31.077 1.00 61.38 106 PRO A CA 1
ATOM 817 C C . PRO A 1 106 ? 22.427 4.091 -30.804 1.00 61.38 106 PRO A C 1
ATOM 819 O O . PRO A 1 106 ? 21.257 3.759 -30.626 1.00 61.38 106 PRO A O 1
ATOM 822 N N . ALA A 1 107 ? 23.432 3.216 -30.688 1.00 63.22 107 ALA A N 1
ATOM 823 C CA . ALA A 1 107 ? 23.260 1.795 -30.398 1.00 63.22 107 ALA A CA 1
ATOM 824 C C . ALA A 1 107 ? 22.634 1.510 -29.017 1.00 63.22 107 ALA A C 1
ATOM 826 O O . ALA A 1 107 ? 21.857 0.570 -28.883 1.00 63.22 107 ALA A O 1
ATOM 827 N N . LYS A 1 108 ? 22.914 2.322 -27.984 1.00 65.75 108 LYS A N 1
ATOM 828 C CA . LYS A 1 108 ? 22.330 2.125 -26.641 1.00 65.75 108 LYS A CA 1
ATOM 829 C C . LYS A 1 108 ? 20.852 2.518 -26.602 1.00 65.75 108 LYS A C 1
ATOM 831 O O . LYS A 1 108 ? 20.061 1.860 -25.933 1.00 65.75 108 LYS A O 1
ATOM 836 N N . THR A 1 109 ? 20.473 3.556 -27.348 1.00 72.12 109 THR A N 1
ATOM 837 C CA . THR A 1 109 ? 19.067 3.953 -27.512 1.00 72.12 109 THR A CA 1
ATOM 838 C C . THR A 1 109 ? 18.282 2.908 -28.306 1.00 72.12 109 THR A C 1
ATOM 840 O O . THR A 1 109 ? 17.158 2.588 -27.931 1.00 72.12 109 THR A O 1
ATOM 843 N N . ALA A 1 110 ? 18.883 2.318 -29.345 1.00 77.62 110 ALA A N 1
ATOM 844 C CA . ALA A 1 110 ? 18.272 1.217 -30.090 1.00 77.62 110 ALA A CA 1
ATOM 845 C C . ALA A 1 110 ? 18.013 -0.011 -29.198 1.00 77.62 110 ALA A C 1
ATOM 847 O O . ALA A 1 110 ? 16.891 -0.502 -29.160 1.00 77.62 110 ALA A O 1
ATOM 848 N N . LEU A 1 111 ? 18.997 -0.432 -28.394 1.00 83.12 111 LEU A N 1
ATOM 849 C CA . LEU A 1 111 ? 18.844 -1.565 -27.471 1.00 83.12 111 LEU A CA 1
ATOM 850 C C . LEU A 1 111 ? 17.748 -1.350 -26.418 1.00 83.12 111 LEU A C 1
ATOM 852 O O . LEU A 1 111 ? 17.011 -2.282 -26.104 1.00 83.12 111 LEU A O 1
ATOM 856 N N . LEU A 1 112 ? 17.615 -0.134 -25.876 1.00 82.75 112 LEU A N 1
ATOM 857 C CA . LEU A 1 112 ? 16.538 0.185 -24.935 1.00 82.75 112 LEU A CA 1
ATOM 858 C C . LEU A 1 112 ? 15.161 0.065 -25.600 1.00 82.75 112 LEU A C 1
ATOM 860 O O . LEU A 1 112 ? 14.247 -0.528 -25.027 1.00 82.75 112 LEU A O 1
ATOM 864 N N . ASN A 1 113 ? 15.023 0.593 -26.817 1.00 84.06 113 ASN A N 1
ATOM 865 C CA . ASN A 1 113 ? 13.785 0.484 -27.584 1.00 84.06 113 ASN A CA 1
ATOM 866 C C . ASN A 1 113 ? 13.469 -0.977 -27.923 1.00 84.06 113 ASN A C 1
ATOM 868 O O . ASN A 1 113 ? 12.332 -1.410 -27.752 1.00 84.06 113 ASN A O 1
ATOM 872 N N . ASP A 1 114 ? 14.469 -1.754 -28.337 1.00 88.62 114 ASP A N 1
ATOM 873 C CA . ASP A 1 114 ? 14.320 -3.183 -28.616 1.00 88.62 114 ASP A CA 1
ATOM 874 C C . ASP A 1 114 ? 13.897 -3.963 -27.369 1.00 88.62 114 ASP A C 1
ATOM 876 O O . ASP A 1 114 ? 13.022 -4.826 -27.458 1.00 88.62 114 ASP A O 1
ATOM 880 N N . TRP A 1 115 ? 14.454 -3.630 -26.201 1.00 86.75 115 TRP A N 1
ATOM 881 C CA . TRP A 1 115 ? 14.068 -4.225 -24.923 1.00 86.75 115 TRP A CA 1
ATOM 882 C C . TRP A 1 115 ? 12.617 -3.914 -24.552 1.00 86.75 115 TRP A C 1
ATOM 884 O O . TRP A 1 115 ? 11.855 -4.830 -24.245 1.00 86.75 115 TRP A O 1
ATOM 894 N N . ILE A 1 116 ? 12.207 -2.644 -24.622 1.00 87.69 116 ILE A N 1
ATOM 895 C CA . ILE A 1 116 ? 10.822 -2.242 -24.339 1.00 87.69 116 ILE A CA 1
ATOM 896 C C . ILE A 1 116 ? 9.866 -2.935 -25.318 1.00 87.69 116 ILE A C 1
ATOM 898 O O . ILE A 1 116 ? 8.857 -3.504 -24.901 1.00 87.69 116 ILE A O 1
ATOM 902 N N . ASN A 1 117 ? 10.216 -2.965 -26.606 1.00 88.44 117 ASN A N 1
ATOM 903 C CA . ASN A 1 117 ? 9.445 -3.664 -27.630 1.00 88.44 117 ASN A CA 1
ATOM 904 C C . ASN A 1 117 ? 9.360 -5.165 -27.355 1.00 88.44 117 ASN A C 1
ATOM 906 O O . ASN A 1 117 ? 8.304 -5.755 -27.558 1.00 88.44 117 ASN A O 1
ATOM 910 N N . PHE A 1 118 ? 10.448 -5.798 -26.909 1.00 89.62 118 PHE A N 1
ATOM 911 C CA . PHE A 1 118 ? 10.480 -7.207 -26.525 1.00 89.62 118 PHE A CA 1
ATOM 912 C C . PHE A 1 118 ? 9.578 -7.489 -25.317 1.00 89.62 118 PHE A C 1
ATOM 914 O O . PHE A 1 118 ? 8.740 -8.387 -25.388 1.00 89.62 118 PHE A O 1
ATOM 921 N N . ALA A 1 119 ? 9.696 -6.696 -24.250 1.00 86.19 119 ALA A N 1
ATOM 922 C CA . ALA A 1 119 ? 8.884 -6.832 -23.043 1.00 86.19 119 ALA A CA 1
ATOM 923 C C . ALA A 1 119 ? 7.389 -6.574 -23.309 1.00 86.19 119 ALA A C 1
ATOM 925 O O . ALA A 1 119 ? 6.532 -7.210 -22.698 1.00 86.19 119 ALA A O 1
ATOM 926 N N . GLY A 1 120 ? 7.071 -5.676 -24.247 1.00 81.25 120 GLY A N 1
ATOM 927 C CA . GLY A 1 120 ? 5.703 -5.347 -24.648 1.00 81.25 120 GLY A CA 1
ATOM 928 C C . GLY A 1 120 ? 5.034 -6.364 -25.579 1.00 81.25 120 GLY A C 1
ATOM 929 O O . GLY A 1 120 ? 3.829 -6.256 -25.824 1.00 81.25 120 GLY A O 1
ATOM 930 N N . ARG A 1 121 ? 5.757 -7.361 -26.114 1.00 85.00 121 ARG A N 1
ATOM 931 C CA . ARG A 1 121 ? 5.138 -8.360 -27.003 1.00 85.00 121 ARG A CA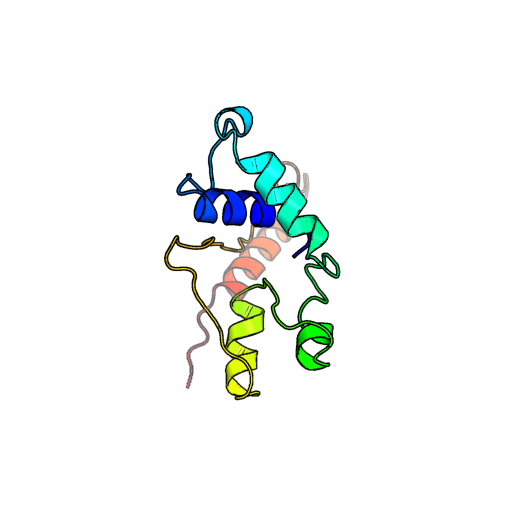 1
ATOM 932 C C . ARG A 1 121 ? 4.145 -9.203 -26.209 1.00 85.00 121 ARG A C 1
ATOM 934 O O . ARG A 1 121 ? 4.519 -9.923 -25.284 1.00 85.00 121 ARG A O 1
ATOM 941 N N . ARG A 1 122 ? 2.875 -9.205 -26.624 1.00 70.62 122 ARG A N 1
ATOM 942 C CA . ARG A 1 122 ? 1.922 -10.225 -26.168 1.00 70.62 122 ARG A CA 1
ATOM 943 C C . ARG A 1 122 ? 2.440 -11.588 -26.615 1.00 70.62 122 ARG A C 1
ATOM 945 O O . ARG A 1 122 ? 2.537 -11.849 -27.812 1.00 70.62 122 ARG A O 1
ATOM 952 N N . ARG A 1 123 ? 2.739 -12.475 -25.662 1.00 59.03 123 ARG A N 1
ATOM 953 C CA . ARG A 1 123 ? 2.896 -13.899 -25.971 1.00 59.03 123 ARG A CA 1
ATOM 954 C C . ARG A 1 123 ? 1.563 -14.396 -26.527 1.00 59.03 123 ARG A C 1
ATOM 956 O O . ARG A 1 123 ? 0.601 -14.548 -25.778 1.00 59.03 123 ARG A O 1
ATOM 963 N N . SER A 1 124 ? 1.515 -14.613 -27.838 1.00 51.47 124 SER A N 1
ATOM 964 C CA . SER A 1 124 ? 0.507 -15.462 -28.468 1.00 51.47 124 SER A CA 1
ATOM 965 C C . SER A 1 124 ? 0.564 -16.813 -27.763 1.00 51.47 124 SER A C 1
ATOM 967 O O . SER A 1 124 ? 1.579 -17.505 -27.846 1.00 51.47 124 SER A O 1
ATOM 969 N N . ARG A 1 125 ? -0.471 -17.149 -26.991 1.00 49.62 125 ARG A N 1
ATOM 970 C CA . ARG A 1 125 ? -0.661 -18.515 -26.504 1.00 49.62 125 ARG A CA 1
ATOM 971 C C . ARG A 1 125 ? -1.139 -19.332 -27.705 1.00 49.62 125 ARG A C 1
ATOM 973 O O . ARG A 1 125 ? -2.264 -19.119 -28.145 1.00 49.62 125 ARG A O 1
ATOM 980 N N . ASN A 1 126 ? -0.258 -20.173 -28.248 1.00 38.25 126 ASN A N 1
ATOM 981 C CA . ASN A 1 126 ? -0.675 -21.360 -28.997 1.00 38.25 126 ASN A CA 1
ATOM 982 C C . ASN A 1 126 ? -1.128 -22.434 -28.009 1.00 38.25 126 ASN A C 1
ATOM 984 O O . ASN A 1 126 ? -0.546 -22.469 -26.897 1.00 38.25 126 ASN A O 1
#

Mean predicted aligned error: 6.81 Å

Foldseek 3Di:
DQDPLQLQLVLCLVVLHHSPPPPPVVPVCSVVSSVVVVVVDPDDDQPCQVVCCVVVVDVDGDYDPVVVVVVCVVDVVDDDDADPSGHDDDDDDDDDDPPPPDPDDPPVVVVSVVVVVVVPDDPPDD

Secondary structure (DSSP, 8-state):
---HHHHHHHHHHHTT--TT-S-GGG-TTHHHHHHHHHTT-S---SSSSSHHHHTTS-S-----HHHHHHHHTT-SS------TT------------TT-S-TT-HHHHHHHHHHHHHHT------

pLDDT: mean 87.73, std 11.81, range [38.25, 98.0]

Radius of gyration: 19.95 Å; Cα contacts (8 Å, |Δi|>4): 70; chains: 1; bounding box: 42×41×49 Å

Sequence (126 aa):
MNDPREVIGLTLKSLGASYNTADLSAVAELKPKLAALDGQAKFYSSNHYLEPLLLEDTWVAVGWSGDLLPLLQRDRHLALVYPKSGTALWADLWVQPRGTQPAEAPAKTALLNDWINFAGRRRSRN